Protein AF-A0A2C6BUP1-F1 (afdb_monomer_lite)

pLDDT: mean 89.76, std 8.69, range [45.19, 97.38]

Structure (mmCIF, N/CA/C/O backbone):
data_AF-A0A2C6BUP1-F1
#
_entry.id   AF-A0A2C6BUP1-F1
#
loop_
_atom_site.group_PDB
_atom_site.id
_atom_site.type_symbol
_atom_site.label_atom_id
_atom_site.label_alt_id
_atom_site.label_comp_id
_atom_site.label_asym_id
_atom_site.label_entity_id
_atom_site.label_seq_id
_atom_site.pdbx_PDB_ins_code
_atom_site.Cartn_x
_atom_site.Cartn_y
_atom_site.Cartn_z
_atom_site.occupancy
_atom_site.B_iso_or_equiv
_atom_site.auth_seq_id
_atom_site.auth_comp_id
_atom_site.auth_asym_id
_atom_site.auth_atom_id
_atom_site.pdbx_PDB_model_num
ATOM 1 N N . MET A 1 1 ? -25.834 3.531 -6.804 1.00 62.56 1 MET A N 1
ATOM 2 C CA . MET A 1 1 ? -24.448 3.354 -6.302 1.00 62.56 1 MET A CA 1
ATOM 3 C C . MET A 1 1 ? -23.877 1.959 -6.578 1.00 62.56 1 MET A C 1
ATOM 5 O O . MET A 1 1 ? -22.740 1.875 -7.019 1.00 62.56 1 MET A O 1
ATOM 9 N N . THR A 1 2 ? -24.637 0.871 -6.411 1.00 89.94 2 THR A N 1
ATOM 10 C CA . THR A 1 2 ? -24.160 -0.515 -6.636 1.00 89.94 2 THR A CA 1
ATOM 11 C C . THR A 1 2 ? -23.777 -0.835 -8.088 1.00 89.94 2 THR A C 1
ATOM 13 O O . THR A 1 2 ? -22.787 -1.519 -8.327 1.00 89.94 2 THR A O 1
ATOM 16 N N . ILE A 1 3 ? -24.512 -0.299 -9.068 1.00 95.12 3 ILE A N 1
ATOM 17 C CA . ILE A 1 3 ? -24.233 -0.509 -10.501 1.00 95.12 3 ILE A CA 1
ATOM 18 C C . ILE A 1 3 ? -22.875 0.090 -10.902 1.00 95.12 3 ILE A C 1
ATOM 20 O O . ILE A 1 3 ? -22.082 -0.572 -11.562 1.00 95.12 3 ILE A O 1
ATOM 24 N N . ILE A 1 4 ? -22.578 1.316 -10.456 1.00 95.06 4 ILE A N 1
ATOM 25 C CA . ILE A 1 4 ? -21.308 1.999 -10.749 1.00 95.06 4 ILE A CA 1
ATOM 26 C C . ILE A 1 4 ? -20.140 1.233 -10.118 1.00 95.06 4 ILE A C 1
ATOM 28 O O . ILE A 1 4 ? -19.158 0.947 -10.797 1.00 95.06 4 ILE A O 1
ATOM 32 N N . ALA A 1 5 ? -20.278 0.824 -8.852 1.00 93.62 5 ALA A N 1
ATOM 33 C CA . ALA A 1 5 ? -19.264 0.028 -8.163 1.00 93.62 5 ALA A CA 1
ATOM 34 C C . ALA A 1 5 ? -18.967 -1.291 -8.897 1.00 93.62 5 ALA A C 1
ATOM 36 O O . ALA A 1 5 ? -17.803 -1.635 -9.096 1.00 93.62 5 ALA A O 1
ATOM 37 N N . LYS A 1 6 ? -20.005 -1.994 -9.375 1.00 94.69 6 LYS A N 1
ATOM 38 C CA . LYS A 1 6 ? -19.847 -3.226 -10.160 1.00 94.69 6 LYS A CA 1
ATOM 39 C C . LYS A 1 6 ? -18.988 -3.000 -1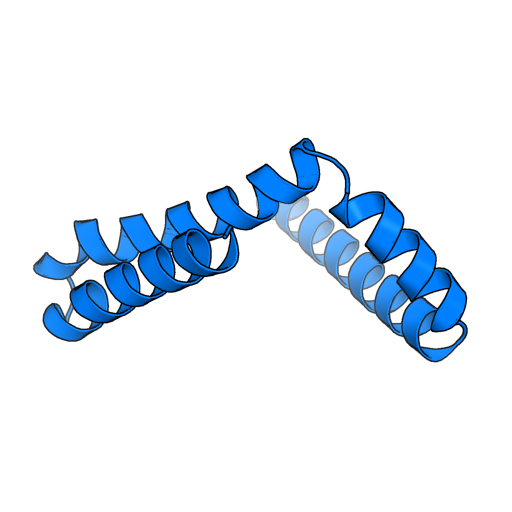1.408 1.00 94.69 6 LYS A C 1
ATOM 41 O O . LYS A 1 6 ? -18.073 -3.780 -11.659 1.00 94.69 6 LYS A O 1
ATOM 46 N N . TYR A 1 7 ? -19.257 -1.943 -12.174 1.00 97.00 7 TYR A N 1
ATOM 47 C CA . TYR A 1 7 ? -18.490 -1.657 -13.389 1.00 97.00 7 TYR A CA 1
ATOM 48 C C . TYR A 1 7 ? -17.051 -1.232 -13.102 1.00 97.00 7 TYR A C 1
ATOM 50 O O . TYR A 1 7 ? -16.158 -1.645 -13.836 1.00 97.00 7 TYR A O 1
ATOM 58 N N . ILE A 1 8 ? -16.805 -0.489 -12.020 1.00 96.12 8 ILE A N 1
ATOM 59 C CA . ILE A 1 8 ? -15.442 -0.158 -11.580 1.00 96.12 8 ILE A CA 1
ATOM 60 C C . ILE A 1 8 ? -14.661 -1.441 -11.275 1.00 96.12 8 ILE A C 1
ATOM 62 O O . ILE A 1 8 ? -13.554 -1.616 -11.779 1.00 96.12 8 ILE A O 1
ATOM 66 N N . VAL A 1 9 ? -15.244 -2.369 -10.511 1.00 95.69 9 VAL A N 1
ATOM 67 C CA . VAL A 1 9 ? -14.583 -3.639 -10.167 1.00 95.69 9 VAL A CA 1
ATOM 68 C C . VAL A 1 9 ? -14.274 -4.463 -11.417 1.00 95.69 9 VAL A C 1
ATOM 70 O O . VAL A 1 9 ? -13.161 -4.966 -11.553 1.00 95.69 9 VAL A O 1
ATOM 73 N N . ILE A 1 10 ? -15.223 -4.568 -12.353 1.00 96.81 10 ILE A N 1
ATOM 74 C CA . ILE A 1 10 ? -15.010 -5.294 -13.615 1.00 96.81 10 ILE A CA 1
ATOM 75 C C . ILE A 1 10 ? -13.888 -4.642 -14.431 1.00 96.81 10 ILE A C 1
ATOM 77 O O . ILE A 1 10 ? -12.996 -5.345 -14.902 1.00 96.81 10 ILE A O 1
ATOM 81 N N . LEU A 1 11 ? -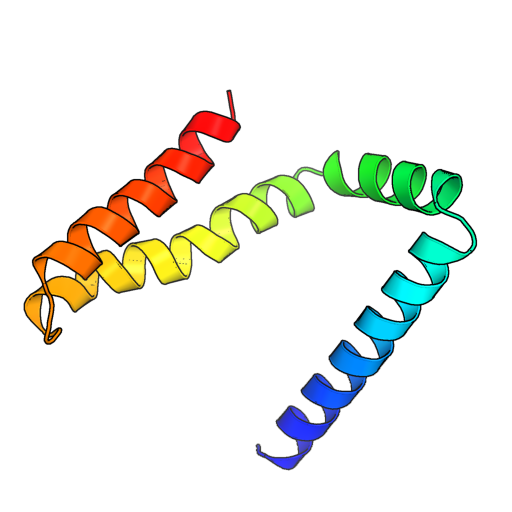13.898 -3.313 -14.564 1.00 97.19 11 LEU A N 1
ATOM 82 C CA . LEU A 1 11 ? -12.873 -2.568 -15.294 1.00 97.19 11 LEU A CA 1
ATOM 83 C C . LEU A 1 11 ? -11.476 -2.809 -14.704 1.00 97.19 11 LEU A C 1
ATOM 85 O O . LEU A 1 11 ? -10.551 -3.143 -15.443 1.00 97.19 11 LEU A O 1
ATOM 89 N N . PHE A 1 12 ? -11.328 -2.696 -13.380 1.00 95.19 12 PHE A N 1
ATOM 90 C CA . PHE A 1 12 ? -10.060 -2.965 -12.696 1.00 95.19 12 PHE A CA 1
ATOM 91 C C . PHE A 1 12 ? -9.629 -4.428 -12.828 1.00 95.19 12 PHE A C 1
ATOM 93 O O . PHE A 1 12 ? -8.450 -4.694 -13.049 1.00 95.19 12 PHE A O 1
ATOM 100 N N . GLY A 1 13 ? -10.564 -5.377 -12.746 1.00 96.31 13 GLY A N 1
ATOM 101 C CA . GLY A 1 13 ? -10.274 -6.798 -12.939 1.00 96.31 13 GLY A CA 1
ATOM 102 C C . GLY A 1 13 ? -9.721 -7.090 -14.334 1.00 96.31 13 GLY A C 1
ATOM 103 O O . GLY A 1 13 ? -8.665 -7.710 -14.465 1.00 96.31 13 GLY A O 1
ATOM 104 N N . VAL A 1 14 ? -10.382 -6.581 -15.378 1.00 97.38 14 VAL A N 1
ATOM 105 C CA . VAL A 1 14 ? -9.916 -6.717 -16.769 1.00 97.38 14 VAL A CA 1
ATOM 106 C C . VAL A 1 14 ? -8.556 -6.044 -16.958 1.00 97.38 14 VAL A C 1
ATOM 108 O O . VAL A 1 14 ? -7.667 -6.626 -17.580 1.00 97.38 14 VAL A O 1
ATOM 111 N N . PHE A 1 15 ? -8.362 -4.856 -16.383 1.00 94.19 15 PHE A N 1
ATOM 112 C CA . PHE A 1 15 ? -7.087 -4.144 -16.429 1.00 94.19 15 PHE A CA 1
ATOM 113 C C . PHE A 1 15 ? -5.944 -4.955 -15.800 1.00 94.19 15 PHE A C 1
ATOM 115 O O . PHE A 1 15 ? -4.908 -5.139 -16.439 1.00 94.19 15 PHE A O 1
ATOM 122 N N . LEU A 1 16 ? -6.131 -5.493 -14.590 1.00 92.12 16 LEU A N 1
ATOM 123 C CA . LEU A 1 16 ? -5.110 -6.283 -13.893 1.00 92.12 16 LEU A CA 1
ATOM 124 C C . LEU A 1 16 ? -4.751 -7.565 -14.650 1.00 92.12 16 LEU A C 1
ATOM 126 O O . LEU A 1 16 ? -3.568 -7.883 -14.778 1.00 92.12 16 LEU A O 1
ATOM 130 N N . ILE A 1 17 ? -5.747 -8.268 -15.197 1.00 95.69 17 ILE A N 1
ATOM 131 C CA . ILE A 1 17 ? -5.511 -9.446 -16.044 1.00 95.69 17 ILE A CA 1
ATOM 132 C C . ILE A 1 17 ? -4.702 -9.045 -17.284 1.00 95.69 17 ILE A C 1
ATOM 134 O O . ILE A 1 17 ? -3.714 -9.702 -17.609 1.00 95.69 17 ILE A O 1
ATOM 138 N N . GLY A 1 18 ? -5.067 -7.941 -17.941 1.00 93.94 18 GLY A N 1
ATOM 139 C CA . GLY A 1 18 ? -4.346 -7.422 -19.104 1.00 93.94 18 GLY A CA 1
ATOM 140 C C . GLY A 1 18 ? -2.883 -7.088 -18.801 1.00 93.94 18 GLY A C 1
ATOM 141 O O . GLY A 1 18 ? -1.992 -7.496 -19.547 1.00 93.94 18 GLY A O 1
ATOM 142 N N . VAL A 1 19 ? -2.615 -6.410 -17.680 1.00 90.50 19 VAL A N 1
ATOM 143 C CA . VAL A 1 19 ? -1.247 -6.119 -17.216 1.00 90.50 19 VAL A CA 1
ATOM 144 C C . VAL A 1 19 ? -0.487 -7.408 -16.893 1.00 90.50 19 VAL A C 1
ATOM 146 O O . VAL A 1 19 ? 0.676 -7.535 -17.273 1.00 90.50 19 VAL A O 1
ATOM 149 N N . GLY A 1 20 ? -1.133 -8.386 -16.253 1.00 91.69 20 GLY A N 1
ATOM 150 C CA . GLY A 1 20 ? -0.531 -9.691 -15.970 1.00 91.69 20 GLY A CA 1
ATOM 151 C C . GLY A 1 20 ? -0.116 -10.433 -17.243 1.00 91.69 20 GLY A C 1
ATOM 152 O O . GLY A 1 20 ? 1.010 -10.918 -17.341 1.00 91.69 20 GLY A O 1
ATOM 153 N N . VAL A 1 21 ? -0.980 -10.448 -18.260 1.00 94.88 21 VAL A N 1
ATOM 154 C CA . VAL A 1 21 ? -0.664 -11.034 -19.573 1.00 94.88 21 VAL A CA 1
ATOM 155 C C . VAL A 1 21 ? 0.479 -10.277 -20.258 1.00 94.88 21 VAL A C 1
ATOM 157 O O . VAL A 1 21 ? 1.398 -10.902 -20.790 1.00 94.88 21 VAL A O 1
ATOM 160 N N . LEU A 1 22 ? 0.479 -8.942 -20.213 1.00 91.75 22 LEU A N 1
ATOM 161 C CA . LEU A 1 22 ? 1.563 -8.118 -20.758 1.00 91.75 22 LEU A CA 1
ATOM 162 C C . LEU A 1 22 ? 2.912 -8.431 -20.082 1.00 91.75 22 LEU A C 1
ATOM 164 O O . LEU A 1 22 ? 3.926 -8.561 -20.773 1.00 91.75 22 LEU A O 1
ATOM 168 N N . LEU A 1 23 ? 2.912 -8.606 -18.757 1.00 93.56 23 LEU A N 1
ATOM 169 C CA . LEU A 1 23 ? 4.097 -8.954 -17.971 1.00 93.56 23 LEU A CA 1
ATOM 170 C C . LEU A 1 23 ? 4.660 -10.328 -18.363 1.00 93.56 23 LEU A C 1
ATOM 172 O O . LEU A 1 23 ? 5.876 -10.468 -18.478 1.00 93.56 23 LEU A O 1
ATOM 176 N N . LEU A 1 24 ? 3.787 -11.315 -18.603 1.00 93.94 24 LEU A N 1
ATOM 177 C CA . LEU A 1 24 ? 4.177 -12.670 -19.011 1.00 93.94 24 LEU A CA 1
ATOM 178 C C . LEU A 1 24 ? 4.741 -12.710 -20.435 1.00 93.94 24 LEU A C 1
ATOM 180 O O . LEU A 1 24 ? 5.749 -13.367 -20.679 1.00 93.94 24 LEU A O 1
ATOM 184 N N . LEU A 1 25 ? 4.108 -12.004 -21.375 1.00 96.06 25 LEU A N 1
ATOM 185 C CA . LEU A 1 25 ? 4.506 -12.041 -22.784 1.00 96.06 25 LEU A CA 1
ATOM 186 C C . LEU A 1 25 ? 5.709 -11.140 -23.086 1.00 96.06 25 LEU A C 1
ATOM 188 O O . LEU A 1 25 ? 6.495 -11.442 -23.983 1.00 96.06 25 LEU A O 1
ATOM 192 N N . LYS A 1 26 ? 5.831 -9.997 -22.397 1.00 94.06 26 LYS A N 1
ATOM 193 C CA . LYS A 1 26 ? 6.872 -8.983 -22.648 1.00 94.06 26 LYS A CA 1
ATOM 194 C C . LYS A 1 26 ? 7.392 -8.392 -21.330 1.00 94.06 26 LYS A C 1
ATOM 196 O O . LYS A 1 26 ? 7.144 -7.214 -21.035 1.00 94.06 26 LYS A O 1
ATOM 201 N N . PRO A 1 27 ? 8.156 -9.171 -20.545 1.00 90.38 27 PRO A N 1
ATOM 202 C CA . PRO A 1 27 ? 8.648 -8.740 -19.238 1.00 90.38 27 PRO A CA 1
ATOM 203 C C . PRO A 1 27 ? 9.602 -7.543 -19.324 1.00 90.38 27 PRO A C 1
ATOM 205 O O . PRO A 1 27 ? 9.545 -6.656 -18.477 1.00 90.38 27 PRO A O 1
ATOM 208 N N . GLU A 1 28 ? 10.448 -7.466 -20.355 1.00 92.62 28 GLU A N 1
ATOM 209 C CA . GLU A 1 28 ? 11.415 -6.369 -20.516 1.00 92.62 28 GLU A CA 1
ATOM 210 C C . GLU A 1 28 ? 10.729 -5.017 -20.725 1.00 92.62 28 GLU A C 1
ATOM 212 O O . 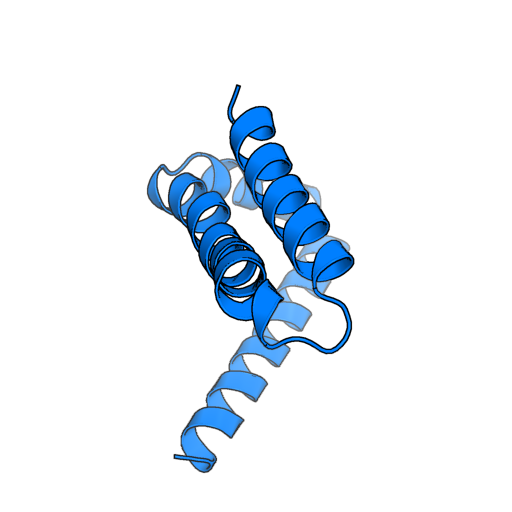GLU A 1 28 ? 11.001 -4.065 -19.994 1.00 92.62 28 GLU A O 1
ATOM 217 N N . LYS A 1 29 ? 9.767 -4.956 -21.656 1.00 88.31 29 LYS A N 1
ATOM 218 C CA . LYS A 1 29 ? 8.979 -3.740 -21.900 1.00 88.31 29 LYS A CA 1
ATOM 219 C C . LYS A 1 29 ? 8.181 -3.347 -20.664 1.00 88.31 29 LYS A C 1
ATOM 221 O O . LYS A 1 29 ? 8.158 -2.180 -20.294 1.00 88.31 29 LYS A O 1
ATOM 226 N N . SER A 1 30 ? 7.577 -4.323 -19.991 1.00 88.94 30 SER A N 1
ATOM 227 C CA . SER A 1 30 ? 6.824 -4.083 -18.756 1.00 88.94 30 SER A CA 1
ATOM 228 C C . SER A 1 30 ? 7.709 -3.480 -17.662 1.00 88.94 30 SER A C 1
ATOM 230 O O . SER A 1 30 ? 7.322 -2.506 -17.023 1.00 88.94 30 SER A O 1
ATOM 232 N N . ARG A 1 31 ? 8.936 -3.990 -17.492 1.00 86.50 31 ARG A N 1
ATOM 233 C CA . ARG A 1 31 ? 9.922 -3.431 -16.554 1.00 86.50 31 ARG A CA 1
ATOM 234 C C . ARG A 1 31 ? 10.347 -2.015 -16.931 1.00 86.50 31 ARG A C 1
ATOM 236 O O . ARG A 1 31 ? 10.503 -1.188 -16.039 1.00 86.50 31 ARG A O 1
ATOM 243 N N . GLU A 1 32 ? 10.530 -1.720 -18.214 1.00 90.25 32 GLU A N 1
ATOM 244 C CA . GLU A 1 32 ? 10.869 -0.369 -18.673 1.00 90.25 32 GLU A CA 1
ATOM 245 C C . GLU A 1 32 ? 9.745 0.634 -18.368 1.00 90.25 32 GLU A C 1
ATOM 247 O O . GLU A 1 32 ? 10.005 1.704 -17.815 1.00 90.25 32 GLU A O 1
ATOM 252 N N . PHE A 1 33 ? 8.493 0.265 -18.657 1.00 86.75 33 PHE A N 1
ATOM 253 C CA . PHE A 1 33 ? 7.326 1.079 -18.314 1.00 86.75 33 PHE A CA 1
ATOM 254 C C . PHE A 1 33 ? 7.199 1.286 -16.804 1.00 86.75 33 PHE A C 1
ATOM 256 O O . PHE A 1 33 ? 6.991 2.416 -16.368 1.00 86.75 33 PHE A O 1
ATOM 263 N N . LEU A 1 34 ? 7.383 0.232 -16.003 1.00 84.12 34 LEU A N 1
ATOM 264 C CA . LEU A 1 34 ? 7.350 0.330 -14.542 1.00 84.12 34 LEU A CA 1
ATOM 265 C C . LEU A 1 34 ? 8.457 1.240 -14.001 1.00 84.12 34 LEU A C 1
ATOM 267 O O . LEU A 1 34 ? 8.182 2.064 -13.135 1.00 84.12 34 LEU A O 1
ATOM 271 N N . LYS A 1 35 ? 9.680 1.156 -14.540 1.00 84.56 35 LYS A N 1
ATOM 272 C CA . LYS A 1 35 ? 10.780 2.063 -14.169 1.00 84.56 35 LYS A CA 1
ATOM 273 C C . LYS A 1 35 ? 10.449 3.518 -14.495 1.00 84.56 35 LYS A C 1
ATOM 275 O O . LYS A 1 35 ? 10.673 4.396 -13.671 1.00 84.56 35 LYS A O 1
ATOM 280 N N . LYS A 1 36 ? 9.889 3.777 -15.680 1.00 84.88 36 LYS A N 1
ATOM 281 C CA . LYS A 1 36 ? 9.481 5.130 -16.090 1.00 84.88 36 LYS A CA 1
ATOM 282 C C . LYS A 1 36 ? 8.349 5.673 -15.215 1.00 84.88 36 LYS A C 1
ATOM 284 O O . LYS A 1 36 ? 8.421 6.819 -14.789 1.00 84.88 36 LYS A O 1
ATOM 289 N N . ALA A 1 37 ? 7.343 4.855 -14.912 1.00 83.44 37 ALA A N 1
ATOM 290 C CA . ALA A 1 37 ? 6.220 5.247 -14.064 1.00 83.44 37 ALA A CA 1
ATOM 291 C C . ALA A 1 37 ? 6.649 5.483 -12.604 1.00 83.44 37 ALA A C 1
ATOM 293 O O . ALA A 1 37 ? 6.257 6.483 -12.005 1.00 83.44 37 ALA A O 1
ATOM 294 N N . GLY A 1 38 ? 7.493 4.606 -12.052 1.00 78.69 38 GLY A N 1
ATOM 295 C CA . GLY A 1 38 ? 7.986 4.693 -10.674 1.00 78.69 38 GLY A CA 1
ATOM 296 C C . GLY A 1 38 ? 8.888 5.898 -10.395 1.00 78.69 38 GLY A C 1
ATOM 297 O O . GLY A 1 38 ? 8.974 6.331 -9.254 1.00 78.69 38 GLY A O 1
ATOM 298 N N . ASN A 1 39 ? 9.498 6.481 -11.430 1.00 78.62 39 ASN A N 1
ATOM 299 C CA . ASN A 1 39 ? 10.334 7.681 -11.314 1.00 78.62 39 ASN A CA 1
ATOM 300 C C . ASN A 1 39 ? 9.540 8.997 -11.316 1.00 78.62 39 ASN A C 1
ATOM 302 O O . ASN A 1 39 ? 10.140 10.068 -11.299 1.00 78.62 39 ASN A O 1
ATOM 306 N N . THR A 1 40 ? 8.207 8.948 -11.374 1.00 87.12 40 THR A N 1
ATOM 307 C CA . THR A 1 40 ? 7.387 10.160 -11.267 1.00 87.12 40 THR A CA 1
ATOM 308 C C . THR A 1 40 ? 7.053 10.445 -9.807 1.00 87.12 40 THR A C 1
ATOM 310 O O . THR A 1 40 ? 6.613 9.551 -9.080 1.00 87.12 40 THR A O 1
ATOM 313 N N . ASP A 1 41 ? 7.206 11.703 -9.385 1.00 85.25 41 ASP A N 1
ATOM 314 C CA . ASP A 1 41 ? 6.914 12.122 -8.008 1.00 85.25 41 ASP A CA 1
ATOM 315 C C . ASP A 1 41 ? 5.487 11.751 -7.597 1.00 85.25 41 ASP A C 1
ATOM 317 O O . ASP A 1 41 ? 5.265 11.249 -6.498 1.00 85.25 41 ASP A O 1
ATOM 321 N N . LEU A 1 42 ? 4.520 11.911 -8.508 1.00 85.50 42 LEU A N 1
ATOM 322 C CA . LEU A 1 42 ? 3.123 11.564 -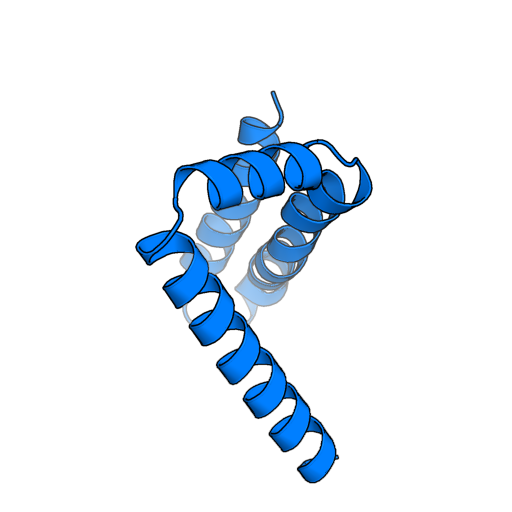8.257 1.00 85.50 42 LEU A CA 1
ATOM 323 C C . LEU A 1 42 ? 2.953 10.088 -7.880 1.00 85.50 42 LEU A C 1
ATOM 325 O O . LEU A 1 42 ? 2.290 9.795 -6.886 1.00 85.50 42 LEU A O 1
ATOM 329 N N . ILE A 1 43 ? 3.541 9.162 -8.644 1.00 85.12 43 ILE A N 1
ATOM 330 C CA . ILE A 1 43 ? 3.457 7.725 -8.348 1.00 85.12 43 ILE A CA 1
ATOM 331 C C . ILE A 1 43 ? 4.187 7.424 -7.039 1.00 85.12 43 ILE A C 1
ATOM 333 O O . ILE A 1 43 ? 3.639 6.716 -6.198 1.00 85.12 43 ILE A O 1
ATOM 337 N N . ASN A 1 44 ? 5.370 8.004 -6.827 1.00 82.50 44 ASN A N 1
ATOM 338 C CA . ASN A 1 44 ? 6.161 7.786 -5.618 1.00 82.50 44 ASN A CA 1
ATOM 339 C C . ASN A 1 44 ? 5.400 8.222 -4.350 1.00 82.50 44 ASN A C 1
ATOM 341 O O . ASN A 1 44 ? 5.200 7.434 -3.422 1.00 82.50 44 ASN A O 1
ATOM 345 N N . TYR A 1 45 ? 4.872 9.449 -4.328 1.00 84.06 45 TYR A N 1
ATOM 346 C CA . TYR A 1 45 ? 4.046 9.922 -3.217 1.00 84.06 45 TYR A CA 1
ATOM 347 C C . TYR A 1 45 ? 2.743 9.131 -3.087 1.00 84.06 45 TYR A C 1
ATOM 349 O O . TYR A 1 45 ? 2.350 8.828 -1.964 1.00 84.06 45 TYR A O 1
ATOM 357 N N . SER A 1 46 ? 2.091 8.744 -4.187 1.00 87.00 46 SER A N 1
ATOM 358 C CA . SER A 1 46 ? 0.846 7.959 -4.136 1.00 87.00 46 SER A CA 1
ATOM 359 C C . SER A 1 46 ? 1.060 6.568 -3.535 1.00 87.00 46 SER A C 1
ATOM 361 O O . SER A 1 46 ? 0.248 6.122 -2.725 1.00 87.00 46 SER A O 1
ATOM 363 N N . VAL A 1 47 ? 2.164 5.897 -3.875 1.00 84.25 47 VAL A N 1
ATOM 364 C CA . VAL A 1 47 ? 2.521 4.572 -3.341 1.00 84.25 47 VAL A CA 1
ATOM 365 C C . VAL A 1 47 ? 2.819 4.623 -1.846 1.00 84.25 47 VAL A C 1
ATOM 367 O O . VAL A 1 47 ? 2.513 3.666 -1.146 1.00 84.25 47 VAL A O 1
ATOM 370 N N . ILE A 1 48 ? 3.366 5.727 -1.338 1.00 84.38 48 ILE A N 1
ATOM 371 C CA . ILE A 1 48 ? 3.641 5.885 0.097 1.00 84.38 48 ILE A CA 1
ATOM 372 C C . ILE A 1 48 ? 2.386 6.331 0.852 1.00 84.38 48 ILE A C 1
ATOM 374 O O . ILE A 1 48 ? 2.068 5.795 1.908 1.00 84.38 48 ILE A O 1
ATOM 378 N N . THR A 1 49 ? 1.645 7.300 0.318 1.00 88.31 49 THR A N 1
ATOM 379 C CA . THR A 1 49 ? 0.483 7.887 1.004 1.00 88.31 49 THR A CA 1
ATOM 380 C C . THR A 1 49 ? -0.717 6.944 1.042 1.00 88.31 49 THR A C 1
ATOM 382 O O . THR A 1 49 ? -1.391 6.870 2.068 1.00 88.31 49 THR A O 1
ATOM 385 N N . THR A 1 50 ? -0.965 6.171 -0.022 1.00 89.69 50 THR A N 1
ATOM 386 C CA . THR A 1 50 ? -2.135 5.275 -0.094 1.00 89.69 50 THR A CA 1
ATOM 387 C C . THR A 1 50 ? -2.130 4.208 1.012 1.00 89.69 50 THR A C 1
ATOM 389 O O . THR A 1 50 ? -3.167 4.037 1.648 1.00 89.69 50 THR A O 1
ATOM 392 N N . PRO A 1 51 ? -1.007 3.525 1.322 1.00 88.94 51 PRO A N 1
ATOM 393 C CA . PRO A 1 51 ? -0.910 2.582 2.440 1.00 88.94 51 PRO A CA 1
ATOM 394 C C . PRO A 1 51 ? -0.811 3.237 3.822 1.00 88.94 51 PRO A C 1
ATOM 396 O O . PRO A 1 51 ? -1.141 2.592 4.819 1.00 88.94 51 PRO A O 1
ATOM 399 N N . MET A 1 52 ? -0.388 4.502 3.914 1.00 90.56 52 MET A N 1
ATOM 400 C CA . MET A 1 52 ? -0.398 5.223 5.192 1.00 90.56 52 MET A CA 1
ATOM 401 C C . MET A 1 52 ? -1.824 5.425 5.713 1.00 90.56 52 MET A C 1
ATOM 403 O O . MET A 1 52 ? -2.037 5.335 6.916 1.00 90.56 52 MET A O 1
ATOM 407 N N . ILE A 1 53 ? -2.815 5.599 4.830 1.00 93.25 53 ILE A N 1
ATOM 408 C CA . ILE A 1 53 ? -4.231 5.743 5.212 1.00 93.25 53 ILE A CA 1
ATOM 409 C C . ILE A 1 53 ? -4.740 4.538 6.035 1.00 93.25 53 ILE A C 1
ATOM 411 O O . ILE A 1 53 ? -5.192 4.750 7.164 1.00 93.25 53 ILE A O 1
ATOM 415 N N . PRO A 1 54 ? -4.668 3.276 5.554 1.00 93.38 54 PRO A N 1
ATOM 416 C CA . PRO A 1 54 ? -5.082 2.128 6.353 1.00 93.38 54 PRO A CA 1
ATOM 417 C C . PRO A 1 54 ? -4.189 1.915 7.580 1.00 93.38 54 PRO A C 1
ATOM 419 O O . PRO A 1 54 ? -4.710 1.538 8.627 1.00 93.38 54 PRO A O 1
ATOM 422 N N . ALA A 1 55 ? -2.883 2.200 7.504 1.00 94.81 55 ALA A N 1
ATOM 423 C CA . ALA A 1 55 ? -1.986 2.075 8.655 1.00 94.81 55 ALA A CA 1
ATOM 424 C C . ALA A 1 55 ? -2.382 3.022 9.804 1.00 94.81 55 ALA A C 1
ATOM 426 O O . ALA A 1 55 ? -2.499 2.599 10.954 1.00 94.81 55 ALA A O 1
ATOM 427 N N . THR A 1 56 ? -2.669 4.286 9.492 1.00 94.50 56 THR A N 1
ATOM 428 C CA . THR A 1 56 ? -3.190 5.259 10.458 1.00 94.50 56 THR A CA 1
ATOM 429 C C . THR A 1 56 ? -4.572 4.853 10.970 1.00 94.50 56 THR A C 1
ATOM 431 O O . THR A 1 56 ? -4.828 4.958 12.169 1.00 94.50 56 THR A O 1
ATOM 434 N N . GLY A 1 57 ? -5.440 4.324 10.101 1.00 95.19 57 GLY A N 1
ATOM 435 C CA . GLY A 1 57 ? -6.744 3.789 10.500 1.00 95.19 57 GLY A CA 1
ATOM 436 C C . GLY A 1 57 ? -6.641 2.673 11.546 1.00 95.19 57 GLY A C 1
ATOM 437 O O . GLY A 1 57 ? -7.378 2.693 12.531 1.00 95.19 57 GLY A O 1
ATOM 438 N N . LEU A 1 58 ? -5.688 1.748 11.384 1.00 95.62 58 LEU A N 1
ATOM 439 C CA . LEU A 1 58 ? -5.420 0.683 12.358 1.00 95.62 58 LEU A CA 1
ATOM 440 C C . LEU A 1 58 ? -4.985 1.237 13.719 1.00 95.62 58 LEU A C 1
ATOM 442 O O . LEU A 1 58 ? -5.460 0.761 14.747 1.00 95.62 58 LEU A O 1
ATOM 446 N N . ILE A 1 59 ? -4.121 2.255 13.736 1.00 95.94 59 ILE A N 1
ATOM 447 C CA . ILE A 1 59 ? -3.637 2.866 14.982 1.00 95.94 59 ILE A CA 1
ATOM 448 C C . ILE A 1 59 ? -4.776 3.591 15.705 1.00 95.94 59 ILE A C 1
ATOM 450 O O . ILE A 1 59 ? -4.995 3.337 16.888 1.00 95.94 59 ILE A O 1
ATOM 454 N N . ILE A 1 60 ? -5.517 4.457 15.005 1.00 96.69 60 ILE A N 1
ATOM 455 C CA . ILE A 1 60 ? -6.600 5.255 15.603 1.00 96.69 60 ILE A CA 1
ATOM 456 C C . ILE A 1 60 ? -7.715 4.350 16.134 1.00 96.69 60 ILE A C 1
ATOM 458 O O . ILE A 1 60 ? -8.233 4.579 17.223 1.00 96.69 60 ILE A O 1
ATOM 462 N N . TYR A 1 61 ? -8.077 3.305 15.388 1.00 96.00 61 TYR A N 1
ATOM 463 C CA . TYR A 1 61 ? -9.158 2.401 15.780 1.00 96.00 61 TYR A CA 1
ATOM 464 C C . TYR A 1 61 ? -8.716 1.285 16.741 1.00 96.00 61 TYR A C 1
ATOM 466 O O . TYR A 1 61 ? -9.536 0.465 17.155 1.00 96.00 61 TYR A O 1
ATOM 474 N N . SER A 1 62 ? -7.432 1.224 17.109 1.00 95.88 62 SER A N 1
ATOM 475 C CA . SER A 1 62 ? -6.887 0.121 17.910 1.00 95.88 62 SER A CA 1
ATOM 476 C C . SER A 1 62 ? -7.636 -0.079 19.233 1.00 95.88 62 SER A C 1
ATOM 478 O O . SER A 1 62 ? -7.99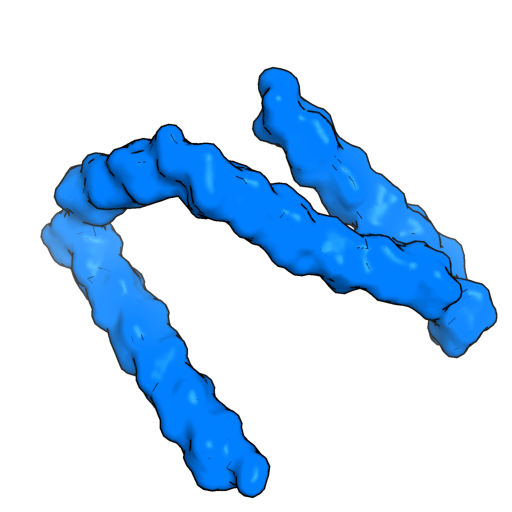1 -1.213 19.552 1.00 95.88 62 SER A O 1
ATOM 480 N N . GLU A 1 63 ? -7.978 1.001 19.938 1.00 92.38 63 GLU A N 1
ATOM 481 C CA . GLU A 1 63 ? -8.674 0.971 21.238 1.00 92.38 63 GLU A CA 1
ATOM 482 C C . GLU A 1 63 ? -10.093 0.383 21.174 1.00 92.38 63 GLU A C 1
ATOM 484 O O . GLU A 1 63 ? -10.590 -0.141 22.167 1.00 92.38 63 GLU A O 1
ATOM 489 N N . PHE A 1 64 ? -10.730 0.412 20.000 1.00 94.81 64 PHE A N 1
ATOM 490 C CA . PHE A 1 64 ? -12.076 -0.128 19.776 1.00 94.81 64 PHE A CA 1
ATOM 491 C C . PHE A 1 64 ? -12.064 -1.525 19.140 1.00 94.81 64 PHE A C 1
ATOM 493 O O . PHE A 1 64 ? -13.118 -2.115 18.890 1.00 94.81 64 PHE A O 1
ATOM 500 N N . SER A 1 65 ? -10.881 -2.062 18.843 1.00 93.19 65 SER A N 1
ATOM 501 C CA . SER A 1 65 ? -10.729 -3.363 18.198 1.00 93.19 65 SER A CA 1
ATOM 502 C C . SER A 1 65 ? -10.722 -4.508 19.217 1.00 93.19 65 SER A C 1
ATOM 504 O O . SER A 1 65 ? -10.377 -4.341 20.382 1.00 93.19 65 SER A O 1
ATOM 506 N N . LYS A 1 66 ? -11.043 -5.726 18.760 1.00 93.19 66 LYS A N 1
ATOM 507 C CA . LYS A 1 66 ? -10.926 -6.942 19.587 1.00 93.19 66 LYS A CA 1
ATOM 508 C C . LYS A 1 66 ? -9.476 -7.284 19.953 1.00 93.19 66 LYS A C 1
ATOM 510 O O . LYS A 1 66 ? -9.261 -8.056 20.879 1.00 93.19 66 LYS A O 1
ATOM 515 N N . LEU A 1 67 ? -8.503 -6.756 19.201 1.00 94.69 67 LEU A N 1
ATOM 516 C CA . LEU A 1 67 ? -7.070 -7.015 19.363 1.00 94.69 67 LEU A CA 1
ATOM 517 C C . LEU A 1 67 ? -6.278 -5.690 19.316 1.00 94.69 67 LEU A C 1
ATOM 519 O O . LEU A 1 67 ? -5.566 -5.441 18.336 1.00 94.69 67 LEU A O 1
ATOM 523 N N . PRO A 1 68 ? -6.384 -4.835 20.354 1.00 93.38 68 PRO A N 1
ATOM 524 C CA . PRO A 1 68 ? -5.814 -3.485 20.337 1.00 93.38 68 PRO A CA 1
ATOM 525 C C . PRO A 1 68 ? -4.305 -3.449 20.107 1.00 93.38 68 PRO A C 1
ATOM 527 O O . PRO A 1 68 ? -3.810 -2.664 19.298 1.00 93.38 68 PRO A O 1
ATOM 530 N N . GLU A 1 69 ? -3.567 -4.337 20.773 1.00 95.88 69 GLU A N 1
ATOM 531 C CA . GLU A 1 69 ? -2.110 -4.419 20.653 1.00 95.88 69 GLU A CA 1
ATOM 532 C C . GLU A 1 69 ? -1.679 -4.771 19.228 1.00 95.88 69 GLU A C 1
ATOM 534 O O . GLU A 1 69 ? -0.802 -4.116 18.667 1.00 95.88 69 GLU A O 1
ATOM 539 N N . LEU A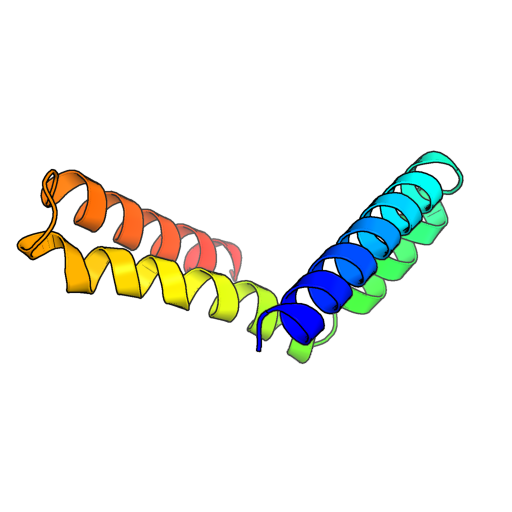 1 70 ? -2.347 -5.745 18.600 1.00 95.19 70 LEU A N 1
ATOM 540 C CA . LEU A 1 70 ? -2.045 -6.153 17.231 1.00 95.19 70 LEU A CA 1
ATOM 541 C C . LEU A 1 70 ? -2.269 -5.002 16.247 1.00 95.19 70 LEU A C 1
ATOM 543 O O . LEU A 1 70 ? -1.401 -4.729 15.423 1.00 95.19 70 LEU A O 1
ATOM 547 N N . PHE A 1 71 ? -3.404 -4.308 16.345 1.00 95.62 71 PHE A N 1
ATOM 548 C CA . PHE A 1 71 ? -3.726 -3.178 15.467 1.00 95.62 71 PHE A CA 1
ATOM 549 C C . PHE A 1 71 ? -2.708 -2.046 15.615 1.00 95.62 71 PHE A C 1
ATOM 551 O O . PHE A 1 71 ? -2.231 -1.498 14.618 1.00 95.62 71 PHE A O 1
ATOM 558 N N . LYS A 1 72 ? -2.324 -1.742 16.857 1.00 95.56 72 LYS A N 1
ATOM 559 C CA . LYS A 1 72 ? -1.345 -0.703 17.168 1.00 95.56 72 LYS A CA 1
ATOM 560 C C . LYS A 1 72 ? 0.046 -1.055 16.637 1.00 95.56 72 LYS A C 1
ATOM 562 O O . LYS A 1 72 ? 0.630 -0.251 15.912 1.00 95.56 72 LYS A O 1
ATOM 567 N N . TYR A 1 73 ? 0.573 -2.239 16.954 1.00 96.38 73 TYR A N 1
ATOM 568 C CA . TYR A 1 73 ? 1.908 -2.648 16.503 1.00 96.38 73 TYR A CA 1
ATOM 569 C C . TYR A 1 73 ? 1.977 -2.821 14.988 1.00 96.38 73 TYR A C 1
ATOM 571 O O . TYR A 1 73 ? 2.935 -2.366 14.365 1.00 96.38 73 TYR A O 1
ATOM 579 N N . PHE A 1 74 ? 0.951 -3.418 14.381 1.00 95.25 74 PHE A N 1
ATOM 580 C CA . PHE A 1 74 ? 0.913 -3.627 12.938 1.00 95.25 74 PHE A CA 1
ATOM 581 C C . PHE A 1 74 ? 0.794 -2.305 12.172 1.00 95.25 74 PHE A C 1
ATOM 583 O O . PHE A 1 74 ? 1.521 -2.095 11.203 1.00 95.25 74 PHE A O 1
ATOM 590 N N . GLY A 1 75 ? -0.042 -1.372 12.635 1.00 93.62 75 GLY A N 1
ATOM 591 C CA . GLY A 1 75 ? -0.140 -0.040 12.037 1.00 93.62 75 GLY A CA 1
ATOM 592 C C . GLY A 1 75 ? 1.180 0.736 12.103 1.00 93.62 75 GLY A C 1
ATOM 593 O O . GLY A 1 75 ? 1.613 1.303 11.099 1.00 93.62 75 GLY A O 1
ATOM 594 N N . TRP A 1 76 ? 1.878 0.702 13.245 1.00 94.94 76 TRP A N 1
ATOM 595 C CA . TRP A 1 76 ? 3.199 1.330 13.375 1.00 94.94 76 TRP A CA 1
ATOM 596 C C . TRP A 1 76 ? 4.271 0.661 12.512 1.00 94.94 76 TRP A C 1
ATOM 598 O O . TRP A 1 76 ? 5.075 1.365 11.901 1.00 94.94 76 TRP A O 1
ATOM 608 N N . PHE A 1 77 ? 4.260 -0.670 12.417 1.00 94.12 77 PHE A N 1
ATOM 609 C CA . PHE A 1 77 ? 5.139 -1.418 11.516 1.00 94.12 77 PHE A CA 1
ATOM 610 C C . PHE A 1 77 ? 4.914 -1.031 10.051 1.00 94.12 77 PHE A C 1
ATOM 612 O O . PHE A 1 77 ? 5.870 -0.822 9.309 1.00 94.12 77 PHE A O 1
ATOM 619 N N . MET A 1 78 ? 3.655 -0.894 9.628 1.00 92.75 78 MET A N 1
ATOM 620 C CA . MET A 1 78 ? 3.346 -0.453 8.270 1.00 92.75 78 MET A CA 1
ATOM 621 C C . MET A 1 78 ? 3.909 0.946 8.008 1.00 92.75 78 MET A C 1
ATOM 623 O O . MET A 1 78 ? 4.599 1.134 7.011 1.00 92.75 78 MET A O 1
ATOM 627 N N . ILE A 1 79 ? 3.681 1.913 8.904 1.00 91.81 79 ILE A N 1
ATOM 628 C CA . ILE A 1 79 ? 4.217 3.276 8.740 1.00 91.81 79 ILE A CA 1
ATOM 629 C C . ILE A 1 79 ? 5.746 3.254 8.641 1.00 91.81 79 ILE A C 1
ATOM 631 O O . ILE A 1 79 ? 6.305 3.862 7.726 1.00 91.81 79 ILE A O 1
ATOM 635 N N . SER A 1 80 ? 6.428 2.543 9.543 1.00 90.12 80 SER A N 1
ATOM 636 C CA . SER A 1 80 ? 7.892 2.495 9.542 1.00 90.12 80 SER A CA 1
ATOM 637 C C . SER A 1 80 ? 8.445 1.831 8.281 1.00 90.12 80 SER A C 1
ATOM 639 O O . SER A 1 80 ? 9.396 2.351 7.700 1.00 90.12 80 SER A O 1
ATOM 641 N N . ALA A 1 81 ? 7.816 0.761 7.789 1.00 88.12 81 ALA A N 1
ATOM 642 C CA . ALA A 1 81 ? 8.227 0.083 6.563 1.00 88.12 81 ALA A CA 1
ATOM 643 C C . ALA A 1 81 ? 8.206 1.011 5.335 1.00 88.12 81 ALA A C 1
ATOM 645 O O . ALA A 1 81 ? 9.113 0.940 4.506 1.00 88.12 81 ALA A O 1
ATOM 646 N N . TYR A 1 82 ? 7.218 1.904 5.218 1.00 82.94 82 TYR A N 1
ATOM 647 C CA . TYR A 1 82 ? 7.137 2.840 4.087 1.00 82.94 82 TYR A CA 1
ATOM 648 C C . TYR A 1 82 ? 8.041 4.068 4.247 1.00 82.94 82 TYR A C 1
ATOM 650 O O . TYR A 1 82 ? 8.541 4.580 3.248 1.00 82.94 82 TYR A O 1
ATOM 658 N N . VAL A 1 83 ? 8.277 4.537 5.477 1.00 81.88 83 VAL A N 1
ATOM 659 C CA . VAL A 1 83 ? 9.193 5.662 5.738 1.00 81.88 83 VAL A CA 1
ATOM 660 C C . VAL A 1 83 ? 10.653 5.246 5.540 1.00 81.88 83 VAL A C 1
ATOM 662 O O . VAL A 1 83 ? 11.412 5.985 4.919 1.00 81.88 83 VAL A O 1
ATOM 665 N N . VAL A 1 84 ? 11.043 4.059 6.017 1.00 77.56 84 VAL A N 1
ATOM 666 C CA . VAL A 1 84 ? 12.427 3.561 5.920 1.00 77.56 84 VAL A CA 1
ATOM 667 C C . VAL A 1 84 ? 12.804 3.200 4.483 1.00 77.56 84 VAL A C 1
ATOM 669 O O . VAL A 1 84 ? 13.906 3.515 4.059 1.00 77.56 84 VAL A O 1
ATOM 672 N N . ASN A 1 85 ? 11.889 2.617 3.699 1.00 67.75 85 ASN A N 1
ATOM 673 C CA . ASN A 1 85 ? 12.133 2.314 2.278 1.00 67.75 85 ASN A CA 1
ATOM 674 C C . ASN A 1 85 ? 12.263 3.561 1.379 1.00 67.75 85 ASN A C 1
ATOM 676 O O . ASN A 1 85 ? 12.489 3.422 0.179 1.00 67.75 85 ASN A O 1
ATOM 680 N N . LYS A 1 86 ? 12.090 4.772 1.927 1.00 56.06 86 LYS A N 1
ATOM 681 C CA . LYS A 1 86 ? 12.261 6.038 1.203 1.00 56.06 86 LYS A CA 1
ATOM 682 C C . LYS A 1 86 ? 13.666 6.653 1.368 1.00 56.06 86 LYS A C 1
ATOM 684 O O . LYS A 1 86 ? 13.878 7.755 0.863 1.00 56.06 86 LYS A O 1
ATOM 689 N N . ILE A 1 87 ? 14.584 5.982 2.076 1.00 45.19 87 ILE A N 1
ATOM 690 C CA . ILE A 1 87 ? 16.003 6.364 2.239 1.00 45.19 87 ILE A CA 1
ATOM 691 C C . ILE A 1 87 ? 16.878 5.488 1.343 1.00 45.19 87 ILE A C 1
ATOM 693 O O . ILE A 1 87 ? 16.658 4.257 1.340 1.00 45.19 87 ILE A O 1
#

Secondary structure (DSSP, 8-state):
-HHHHHHHHHHHHHHHHHHHHHHHH-HHHHHHHHHHHHTSHHHHHHHHHHHHHHHHHHHHTGGGSSSHHHHHHHHHHHHHHHHHTT-

Radius of gyration: 17.52 Å; chains: 1; bounding box: 40×25×44 Å

Foldseek 3Di:
DVVVVVVVVVVVVVVVVVLVVCCVVPVPVNVVVVVVQCPDPVSLCCVLVVQLVVLVVLCVCLVVDPHNVCSNVVSVVSNCVSVVVVD

Sequence (87 aa):
MTIIAKYIVILFGVFLIGVGVLLLLKPEKSREFLKKAGNTDLINYSVITTPMIPATGLIIYSEFSKLPELFKYFGWFMISAYVVNKI